Protein AF-A0A124F7N0-F1 (afdb_monomer)

Secondary structure (DSSP, 8-state):
--------PPP----SSSHHHHHHHHHHHHH-TT---TTHHHHHHHHHHHHHHHTTPPP-GGGS-HHHHHHHHHHHHHHHHHHH-SHHHHHHHHHTSS-HHHHHHH-TTS--HHHHHHHHHH-HHHHHHHHHHHHH--

Sequence (138 aa):
AGSDLAEVGVAFEESNTNYHLLAEICQNATIYLSANPSRAVPLIAQAIDRMAENNGLAPAMFRLDDEQKLVVANEMNRILLQRLGSWEKIDDLFSGDLMLLDIDTHEPELTRISTEIKQLLSNPNRARQLTHEASIND

pLDDT: mean 86.08, std 16.49, range [36.28, 98.5]

Foldseek 3Di:
DDDPDDDDDDDDDDQPDCQVVLLVLLVVVVVDVPRDSPPSLVVNLVLLQVLCVLQVAHRASVVDDSVLSSLLSNVLVVLCCVQVVDVNVVSCSSVSVDYLVNSCVVCVVDDRSNVVSNVCRVCSVVSVVVVVVVVVVD

Solvent-accessible surface area (backbone atoms only — not comparable to full-atom values): 8264 Å² total; per-residue (Å²): 141,81,80,85,75,80,82,81,84,85,81,84,83,78,69,90,43,68,58,66,65,31,50,52,45,44,50,41,37,76,76,35,91,87,44,78,33,84,74,34,50,66,51,47,31,51,48,51,27,49,35,26,49,75,62,77,40,77,63,42,43,88,78,47,55,73,68,56,38,43,51,48,51,48,52,50,51,51,54,47,45,74,73,64,71,40,68,67,61,50,34,31,34,62,69,63,81,37,53,51,66,60,54,35,69,78,41,76,93,48,83,46,60,56,56,55,53,47,49,48,54,74,40,60,71,60,53,56,53,63,58,51,58,63,66,69,76,110

Stru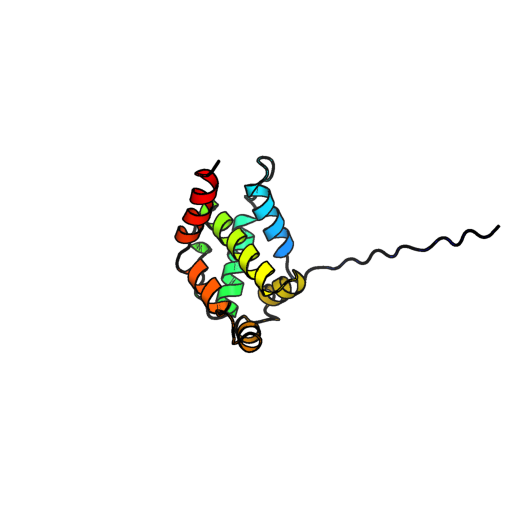cture (mmCIF, N/CA/C/O backbone):
data_AF-A0A124F7N0-F1
#
_entry.id   AF-A0A124F7N0-F1
#
loop_
_atom_site.group_PDB
_atom_site.id
_atom_site.type_symbol
_atom_site.label_atom_id
_atom_site.label_alt_id
_atom_site.label_comp_id
_atom_site.label_asym_id
_atom_site.label_entity_id
_atom_site.label_seq_id
_atom_site.pdbx_PDB_ins_code
_atom_site.Cartn_x
_atom_site.Cartn_y
_atom_site.Cartn_z
_atom_site.occupancy
_atom_site.B_iso_or_equiv
_atom_site.auth_seq_id
_atom_site.auth_comp_id
_atom_site.auth_asym_id
_atom_site.auth_atom_id
_atom_site.pdbx_PDB_model_num
ATOM 1 N N . ALA A 1 1 ? 36.002 -1.746 43.892 1.00 47.50 1 ALA A N 1
ATOM 2 C CA . ALA A 1 1 ? 35.737 -2.368 42.581 1.00 47.50 1 ALA A CA 1
ATOM 3 C C . ALA A 1 1 ? 34.247 -2.651 42.514 1.00 47.50 1 ALA A C 1
ATOM 5 O O . ALA A 1 1 ? 33.738 -3.239 43.457 1.00 47.50 1 ALA A O 1
ATOM 6 N N . GLY A 1 2 ? 33.561 -2.164 41.486 1.00 52.19 2 GLY A N 1
ATOM 7 C CA . GLY A 1 2 ? 32.111 -2.298 41.350 1.00 52.19 2 GLY A CA 1
ATOM 8 C C . GLY A 1 2 ? 31.610 -1.348 40.276 1.00 52.19 2 GLY A C 1
ATOM 9 O O . GLY A 1 2 ? 31.007 -0.330 40.584 1.00 52.19 2 GLY A O 1
ATOM 10 N N . SER A 1 3 ? 32.000 -1.605 39.030 1.00 55.25 3 SER A N 1
ATOM 11 C CA . SER A 1 3 ? 31.381 -0.969 37.873 1.00 55.25 3 SER A CA 1
ATOM 12 C C . SER A 1 3 ? 30.025 -1.636 37.655 1.00 55.25 3 SER A C 1
ATOM 14 O O . SER A 1 3 ? 29.991 -2.805 37.270 1.00 55.25 3 SER A O 1
ATOM 16 N N . ASP A 1 4 ? 28.939 -0.910 37.912 1.00 64.00 4 ASP A N 1
ATOM 17 C CA . ASP A 1 4 ? 27.600 -1.298 37.468 1.00 64.00 4 ASP A CA 1
ATOM 18 C C . ASP A 1 4 ? 27.576 -1.245 35.938 1.00 64.00 4 ASP A C 1
ATOM 20 O O . ASP A 1 4 ? 27.543 -0.179 35.321 1.00 64.00 4 ASP A O 1
ATOM 24 N N . LEU A 1 5 ? 27.682 -2.419 35.322 1.00 63.56 5 LEU A N 1
ATOM 25 C CA . LEU A 1 5 ? 27.526 -2.595 33.889 1.00 63.56 5 LEU A CA 1
ATOM 26 C C . LEU A 1 5 ? 26.020 -2.653 33.611 1.00 63.56 5 LEU A C 1
ATOM 28 O O . LEU A 1 5 ? 25.385 -3.674 33.863 1.00 63.56 5 LEU A O 1
ATOM 32 N N . ALA A 1 6 ? 25.437 -1.546 33.152 1.00 70.62 6 ALA A N 1
ATOM 33 C CA . ALA A 1 6 ? 24.045 -1.530 32.719 1.00 70.62 6 ALA A CA 1
ATOM 34 C C . ALA A 1 6 ? 23.889 -2.433 31.485 1.00 70.62 6 ALA A C 1
ATOM 36 O O . ALA A 1 6 ? 24.498 -2.190 30.441 1.00 70.62 6 ALA A O 1
ATOM 37 N N . GLU A 1 7 ? 23.100 -3.493 31.624 1.00 72.12 7 GLU A N 1
ATOM 38 C CA . GLU A 1 7 ? 22.741 -4.397 30.538 1.00 72.12 7 GLU A CA 1
ATOM 39 C C . GLU A 1 7 ? 21.778 -3.679 29.581 1.00 72.12 7 GLU A C 1
ATOM 41 O O . GLU A 1 7 ? 20.686 -3.264 29.970 1.00 72.12 7 GLU A O 1
ATOM 46 N N . VAL A 1 8 ? 22.195 -3.497 28.326 1.00 77.25 8 VAL A N 1
ATOM 47 C CA . VAL A 1 8 ? 21.329 -2.989 27.255 1.00 77.25 8 VAL A CA 1
ATOM 48 C C . VAL A 1 8 ? 20.657 -4.189 26.598 1.00 77.25 8 VAL A C 1
ATOM 50 O O . VAL A 1 8 ? 21.299 -4.940 25.865 1.00 77.25 8 VAL A O 1
ATOM 53 N N . GLY A 1 9 ? 19.368 -4.378 26.875 1.00 73.62 9 GLY A N 1
ATOM 54 C CA . GLY A 1 9 ? 18.543 -5.366 26.186 1.00 73.62 9 GLY A CA 1
ATOM 55 C C . GLY A 1 9 ? 18.187 -4.894 24.776 1.00 73.62 9 GLY A C 1
ATOM 56 O O . GLY A 1 9 ? 17.756 -3.757 24.593 1.00 73.62 9 GLY A O 1
ATOM 57 N N . VAL A 1 10 ? 18.356 -5.766 23.781 1.00 73.88 10 VAL A N 1
ATOM 58 C CA . VAL A 1 10 ? 17.872 -5.552 22.409 1.00 73.88 10 VAL A CA 1
ATOM 59 C C . VAL A 1 10 ? 16.605 -6.382 22.232 1.00 73.88 10 VAL A C 1
ATOM 61 O O . VAL A 1 10 ? 16.647 -7.602 22.386 1.00 73.88 10 VAL A O 1
ATOM 64 N N . ALA A 1 11 ? 15.487 -5.728 21.925 1.00 69.62 11 ALA A N 1
ATOM 65 C CA . ALA A 1 11 ? 14.248 -6.387 21.529 1.00 69.62 11 ALA A CA 1
ATOM 66 C C . ALA A 1 11 ? 14.107 -6.319 20.004 1.00 69.62 11 ALA A C 1
ATOM 68 O O . ALA A 1 11 ? 14.383 -5.280 19.404 1.00 69.62 11 ALA A O 1
ATOM 69 N N . PHE A 1 12 ? 13.699 -7.428 19.387 1.00 66.06 12 PHE A N 1
ATOM 70 C CA . PHE A 1 12 ? 13.316 -7.456 17.979 1.00 66.06 12 PHE A CA 1
ATOM 71 C C . PHE A 1 12 ? 11.806 -7.261 17.897 1.00 66.06 12 PHE A C 1
ATOM 73 O O . PHE A 1 12 ? 11.050 -8.092 18.395 1.00 66.06 12 PHE A O 1
ATOM 80 N N . GLU A 1 13 ? 11.385 -6.156 17.295 1.00 65.38 13 GLU A N 1
ATOM 81 C CA . GLU A 1 13 ? 9.996 -5.929 16.910 1.00 65.38 13 GLU A CA 1
ATOM 82 C C . GLU A 1 13 ? 9.827 -6.511 15.503 1.00 65.38 13 GLU A C 1
ATOM 84 O O . GLU A 1 13 ? 10.334 -5.962 14.524 1.00 65.38 13 GLU A O 1
ATOM 89 N N . GLU A 1 14 ? 9.226 -7.696 15.410 1.00 67.06 14 GLU A N 1
ATOM 90 C CA . GLU A 1 14 ? 8.928 -8.321 14.123 1.00 67.06 14 GLU A CA 1
ATOM 91 C C . GLU A 1 14 ? 7.585 -7.781 13.622 1.00 67.06 14 GLU A C 1
ATOM 93 O O . GLU A 1 14 ? 6.556 -7.966 14.269 1.00 67.06 14 GLU A O 1
ATOM 98 N N . SER A 1 15 ? 7.598 -7.083 12.484 1.00 74.75 15 SER A N 1
ATOM 99 C CA . SER A 1 15 ? 6.375 -6.630 11.821 1.00 74.75 15 SER A CA 1
ATOM 100 C C . SER A 1 15 ? 5.508 -7.825 11.416 1.00 74.75 15 SER A C 1
ATOM 102 O O . SER A 1 15 ? 6.000 -8.799 10.844 1.00 74.75 15 SER A O 1
ATOM 104 N N . ASN A 1 16 ? 4.191 -7.716 11.615 1.00 81.62 16 ASN A N 1
ATOM 105 C CA . ASN A 1 16 ? 3.219 -8.734 11.187 1.00 81.62 16 ASN A CA 1
ATOM 106 C C . ASN A 1 16 ? 3.201 -8.930 9.660 1.00 81.62 16 ASN A C 1
ATOM 108 O O . ASN A 1 16 ? 2.735 -9.952 9.148 1.00 81.62 16 ASN A O 1
ATOM 112 N N . THR A 1 17 ? 3.703 -7.943 8.915 1.00 89.94 17 THR A N 1
ATOM 113 C CA . THR A 1 17 ? 3.789 -7.969 7.459 1.00 89.94 17 THR A CA 1
ATOM 114 C C . THR A 1 17 ? 5.176 -7.539 6.978 1.00 89.94 17 THR A C 1
ATOM 116 O O . THR A 1 17 ? 5.925 -6.866 7.676 1.00 89.94 17 THR A O 1
ATOM 119 N N . ASN A 1 18 ? 5.513 -7.868 5.727 1.00 93.25 18 ASN A N 1
ATOM 120 C CA . ASN A 1 18 ? 6.712 -7.328 5.074 1.00 93.25 18 ASN A CA 1
ATOM 121 C C . ASN A 1 18 ? 6.483 -5.926 4.476 1.00 93.25 18 ASN A C 1
ATOM 123 O O . ASN A 1 18 ? 7.325 -5.451 3.714 1.00 93.25 18 ASN A O 1
ATOM 127 N N . TYR A 1 19 ? 5.340 -5.280 4.737 1.00 96.44 19 TYR A N 1
ATOM 128 C CA . TYR A 1 19 ? 4.962 -4.038 4.066 1.00 96.44 19 TYR A CA 1
ATOM 129 C C . TYR A 1 19 ? 5.961 -2.915 4.332 1.00 96.44 19 TYR A C 1
ATOM 131 O O . TYR A 1 19 ? 6.445 -2.306 3.378 1.00 96.44 19 TYR A O 1
ATOM 139 N N . HIS A 1 20 ? 6.329 -2.697 5.596 1.00 95.50 20 HIS A N 1
ATOM 140 C CA . HIS A 1 20 ? 7.292 -1.667 5.979 1.00 95.50 20 HIS A CA 1
ATOM 141 C C . HIS A 1 20 ? 8.642 -1.835 5.257 1.00 95.50 20 HIS A C 1
ATOM 143 O O . HIS A 1 20 ? 9.117 -0.905 4.607 1.00 95.50 20 HIS A O 1
ATOM 149 N N . LEU A 1 21 ? 9.205 -3.048 5.245 1.00 95.19 21 LEU A N 1
ATOM 150 C CA . LEU A 1 21 ? 10.443 -3.342 4.512 1.00 95.19 21 LEU A CA 1
ATOM 151 C C . LEU A 1 21 ? 10.319 -3.017 3.013 1.00 95.19 21 LEU A C 1
ATOM 153 O O . LEU A 1 21 ? 11.216 -2.428 2.407 1.00 95.19 21 LEU A O 1
ATOM 157 N N . LEU A 1 22 ? 9.208 -3.413 2.388 1.00 97.50 22 LEU A N 1
ATOM 158 C CA . LEU A 1 22 ? 8.971 -3.144 0.970 1.00 97.50 22 LEU A CA 1
ATOM 159 C C . LEU A 1 22 ? 8.831 -1.641 0.699 1.00 97.50 22 LEU A C 1
ATOM 161 O O . LEU A 1 22 ? 9.330 -1.160 -0.323 1.00 97.50 22 LEU A O 1
ATOM 165 N N . ALA A 1 23 ? 8.178 -0.913 1.606 1.00 97.06 23 ALA A N 1
ATOM 166 C CA . ALA A 1 23 ? 8.009 0.531 1.547 1.00 97.06 23 ALA A CA 1
ATOM 167 C C . ALA A 1 23 ? 9.359 1.254 1.617 1.00 97.06 23 ALA A C 1
ATOM 169 O O . ALA A 1 23 ? 9.617 2.121 0.783 1.00 97.06 23 ALA A O 1
ATOM 170 N N . GLU A 1 24 ? 10.252 0.849 2.522 1.00 95.75 24 GLU A N 1
ATOM 171 C CA . GLU A 1 24 ? 11.602 1.414 2.622 1.00 95.75 24 GLU A CA 1
ATOM 172 C C . GLU A 1 24 ? 12.415 1.203 1.340 1.00 95.75 24 GLU A C 1
ATOM 174 O O . GLU A 1 24 ? 13.047 2.134 0.839 1.00 95.75 24 GLU A O 1
ATOM 179 N N . ILE A 1 25 ? 12.374 0.000 0.756 1.00 97.19 25 ILE A N 1
ATOM 180 C CA . ILE A 1 25 ? 13.074 -0.281 -0.508 1.00 97.19 25 ILE A CA 1
ATOM 181 C C . ILE A 1 25 ? 12.534 0.614 -1.634 1.00 97.19 25 ILE A C 1
ATOM 183 O O . ILE A 1 25 ? 13.314 1.165 -2.415 1.00 97.19 25 ILE A O 1
ATOM 187 N N . CYS A 1 26 ? 11.211 0.774 -1.714 1.00 97.31 26 CYS A N 1
ATOM 188 C CA . CYS A 1 26 ? 10.561 1.611 -2.722 1.00 97.31 26 CYS A CA 1
ATOM 189 C C . CYS A 1 26 ? 10.879 3.102 -2.543 1.00 97.31 26 CYS A C 1
ATOM 191 O O . CYS A 1 26 ? 11.121 3.805 -3.526 1.00 97.31 26 CYS A O 1
ATOM 193 N N . GLN A 1 27 ? 10.937 3.585 -1.304 1.00 96.50 27 GLN A N 1
ATOM 194 C CA . GLN A 1 27 ? 11.301 4.966 -1.010 1.00 96.50 27 GLN A CA 1
ATOM 195 C C . GLN A 1 27 ? 12.783 5.226 -1.301 1.00 96.50 27 GLN A C 1
ATOM 197 O O . GLN A 1 27 ? 13.131 6.241 -1.898 1.00 96.50 27 GLN A O 1
ATOM 202 N N . ASN A 1 28 ? 13.666 4.291 -0.954 1.00 96.88 28 ASN A N 1
ATOM 203 C CA . ASN A 1 28 ? 15.095 4.425 -1.223 1.00 96.88 28 ASN A CA 1
ATOM 204 C C . ASN A 1 28 ? 15.399 4.450 -2.724 1.00 96.88 28 ASN A C 1
ATOM 206 O O . ASN A 1 28 ? 16.291 5.179 -3.147 1.00 96.88 28 ASN A O 1
ATOM 210 N N . ALA A 1 29 ? 14.642 3.713 -3.539 1.00 95.38 29 ALA A N 1
ATOM 211 C CA . ALA A 1 29 ? 14.802 3.707 -4.992 1.00 95.38 29 ALA A CA 1
ATOM 212 C C . ALA A 1 29 ? 14.440 5.031 -5.683 1.00 95.38 29 ALA A C 1
ATOM 214 O O . ALA A 1 29 ? 14.861 5.241 -6.818 1.00 95.38 29 ALA A O 1
ATOM 215 N N . THR A 1 30 ? 13.700 5.932 -5.026 1.00 91.88 30 THR A N 1
ATOM 216 C CA . THR A 1 30 ? 13.459 7.288 -5.557 1.00 91.88 30 THR A CA 1
ATOM 217 C C . THR A 1 30 ? 14.543 8.285 -5.158 1.00 91.88 30 THR A C 1
ATOM 219 O O . THR A 1 30 ? 14.656 9.336 -5.781 1.00 91.88 30 THR A O 1
ATOM 222 N N . ILE A 1 31 ? 15.362 7.955 -4.154 1.00 93.25 31 ILE A N 1
ATOM 223 C CA . ILE A 1 31 ? 16.413 8.834 -3.622 1.00 93.25 31 ILE A CA 1
ATOM 224 C C . ILE A 1 31 ? 17.799 8.411 -4.131 1.00 93.25 31 ILE A C 1
ATOM 226 O O . ILE A 1 31 ? 18.630 9.254 -4.468 1.00 93.25 31 ILE A O 1
ATOM 230 N N . TYR A 1 32 ? 18.065 7.104 -4.203 1.00 92.62 32 TYR A N 1
ATOM 231 C CA . TYR A 1 32 ? 19.385 6.551 -4.487 1.00 92.62 32 TYR A CA 1
ATOM 232 C C . TYR A 1 32 ? 19.387 5.707 -5.759 1.00 92.62 32 TYR A C 1
ATOM 234 O O . TYR A 1 32 ? 18.744 4.664 -5.833 1.00 92.62 32 TYR A O 1
ATOM 242 N N . LEU A 1 33 ? 20.237 6.083 -6.718 1.00 87.94 33 LEU A N 1
ATOM 243 C CA . LEU A 1 33 ? 20.439 5.333 -7.967 1.00 87.94 33 LEU A CA 1
ATOM 244 C C . LEU A 1 33 ? 20.944 3.894 -7.751 1.00 87.94 33 LEU A C 1
ATOM 246 O O . LEU A 1 33 ? 20.798 3.049 -8.630 1.00 87.94 33 LEU A O 1
ATOM 250 N N . SER A 1 34 ? 21.571 3.610 -6.605 1.00 92.12 34 SER A N 1
ATOM 251 C CA . SER A 1 34 ? 22.064 2.275 -6.248 1.00 92.12 34 SER A CA 1
ATOM 252 C C . SER A 1 34 ? 20.977 1.345 -5.701 1.00 92.12 34 SER A C 1
ATOM 254 O O . SER A 1 34 ? 21.204 0.136 -5.619 1.00 92.12 34 SER A O 1
ATOM 256 N N . ALA A 1 35 ? 19.811 1.873 -5.322 1.00 92.81 35 ALA A N 1
ATOM 257 C CA . ALA A 1 35 ? 18.705 1.070 -4.827 1.00 92.81 35 ALA A CA 1
ATOM 258 C C . ALA A 1 35 ? 17.918 0.471 -6.003 1.00 92.81 35 ALA A C 1
ATOM 260 O O . ALA A 1 35 ? 17.486 1.171 -6.915 1.00 92.81 35 ALA A O 1
ATOM 261 N N . ASN A 1 36 ? 17.727 -0.850 -5.980 1.00 93.19 36 ASN A N 1
ATOM 262 C CA . ASN A 1 36 ? 17.008 -1.576 -7.023 1.00 93.19 36 ASN A CA 1
ATOM 263 C C . ASN A 1 36 ? 15.667 -2.100 -6.478 1.00 93.19 36 ASN A C 1
ATOM 265 O O . ASN A 1 36 ? 15.662 -3.072 -5.716 1.00 93.19 36 ASN A O 1
ATOM 269 N N . PRO A 1 37 ? 14.526 -1.520 -6.895 1.00 95.69 37 PRO A N 1
ATOM 270 C CA . PRO A 1 37 ? 13.220 -1.889 -6.369 1.00 95.69 37 PRO A CA 1
ATOM 271 C C . PRO A 1 37 ? 12.535 -3.006 -7.173 1.00 95.69 37 PRO A C 1
ATOM 273 O O . PRO A 1 37 ? 11.398 -3.353 -6.866 1.00 95.69 37 PRO A O 1
ATOM 276 N N . SER A 1 38 ? 13.195 -3.602 -8.178 1.00 95.69 38 SER A N 1
ATOM 277 C CA . SER A 1 38 ? 12.585 -4.568 -9.119 1.00 95.69 38 SER A CA 1
ATOM 278 C C . SER A 1 38 ? 11.873 -5.744 -8.446 1.00 95.69 38 SER A C 1
ATOM 280 O O . SER A 1 38 ? 10.870 -6.238 -8.955 1.00 95.69 38 SER A O 1
ATOM 282 N N . ARG A 1 39 ? 12.358 -6.187 -7.279 1.00 95.94 39 ARG A N 1
ATOM 283 C CA . ARG A 1 39 ? 11.708 -7.241 -6.487 1.00 95.94 39 ARG A CA 1
ATOM 284 C C . ARG A 1 39 ? 10.647 -6.706 -5.528 1.00 95.94 39 ARG A C 1
ATOM 286 O O . ARG A 1 39 ? 9.706 -7.431 -5.229 1.00 95.94 39 ARG A O 1
ATOM 293 N N . ALA A 1 40 ? 10.794 -5.474 -5.046 1.00 97.31 40 ALA A N 1
ATOM 294 C CA . ALA A 1 40 ? 9.889 -4.882 -4.066 1.00 97.31 40 ALA A CA 1
ATOM 295 C C . ALA A 1 40 ? 8.601 -4.354 -4.712 1.00 97.31 40 ALA A C 1
ATOM 297 O O . ALA A 1 40 ? 7.519 -4.594 -4.184 1.00 97.31 40 ALA A O 1
ATOM 298 N N . VAL A 1 41 ? 8.699 -3.722 -5.887 1.00 97.75 41 VAL A N 1
ATOM 299 C CA . VAL A 1 41 ? 7.570 -3.127 -6.625 1.00 97.75 41 VAL A CA 1
ATOM 300 C C . VAL A 1 41 ? 6.393 -4.088 -6.835 1.00 97.75 41 VAL A C 1
ATOM 302 O O . VAL A 1 41 ? 5.270 -3.735 -6.469 1.00 97.75 41 VAL A O 1
ATOM 305 N N . PRO A 1 42 ? 6.578 -5.308 -7.376 1.00 97.62 42 PRO A N 1
ATOM 306 C CA . PRO A 1 42 ? 5.451 -6.221 -7.554 1.00 97.62 42 PRO A CA 1
ATOM 307 C C . PRO A 1 42 ? 4.861 -6.709 -6.224 1.00 97.62 42 PRO A C 1
ATOM 309 O O . PRO A 1 42 ? 3.668 -7.002 -6.168 1.00 97.62 42 PRO A O 1
ATOM 312 N N . LEU A 1 43 ? 5.664 -6.796 -5.159 1.00 98.19 43 LEU A N 1
ATOM 313 C CA . LEU A 1 43 ? 5.210 -7.268 -3.849 1.00 98.19 43 LEU A CA 1
ATOM 314 C C . LEU A 1 4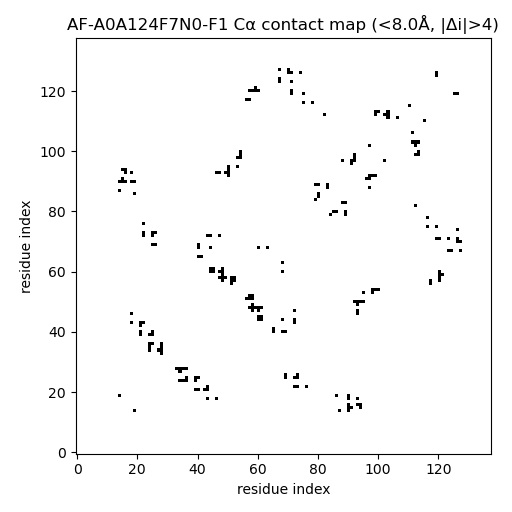3 ? 4.418 -6.190 -3.104 1.00 98.19 43 LEU A C 1
ATOM 316 O O . LEU A 1 43 ? 3.345 -6.487 -2.583 1.00 98.19 43 LEU A O 1
ATOM 320 N N . ILE A 1 44 ? 4.894 -4.941 -3.103 1.00 98.19 44 ILE A N 1
ATOM 321 C CA . ILE A 1 44 ? 4.174 -3.833 -2.463 1.00 98.19 44 ILE A CA 1
ATOM 322 C C . ILE A 1 44 ? 2.872 -3.519 -3.199 1.00 98.19 44 ILE A C 1
ATOM 324 O O . ILE A 1 44 ? 1.856 -3.264 -2.563 1.00 98.19 44 ILE A O 1
ATOM 328 N N . ALA A 1 45 ? 2.865 -3.627 -4.532 1.00 98.19 45 ALA A N 1
ATOM 329 C CA . ALA A 1 45 ? 1.656 -3.482 -5.332 1.00 98.19 45 ALA A CA 1
ATOM 330 C C . ALA A 1 45 ? 0.586 -4.505 -4.929 1.00 98.19 45 ALA A C 1
ATOM 332 O O . ALA A 1 45 ? -0.563 -4.134 -4.708 1.00 98.19 45 ALA A O 1
ATOM 333 N N . GLN A 1 46 ? 0.971 -5.776 -4.764 1.00 98.19 46 GLN A N 1
ATOM 334 C CA . GLN A 1 46 ? 0.056 -6.814 -4.287 1.00 98.19 46 GLN A CA 1
ATOM 335 C C . GLN A 1 46 ? -0.421 -6.562 -2.856 1.00 98.19 46 GLN A C 1
ATOM 337 O O . GLN A 1 46 ? -1.584 -6.814 -2.562 1.00 98.19 46 GLN A O 1
ATOM 342 N N . ALA A 1 47 ? 0.456 -6.090 -1.967 1.00 98.25 47 ALA A N 1
ATOM 343 C CA . ALA A 1 47 ? 0.072 -5.760 -0.598 1.00 98.25 47 ALA A CA 1
ATOM 344 C C . ALA A 1 47 ? -0.971 -4.630 -0.570 1.00 98.25 47 ALA A C 1
ATOM 346 O O . ALA A 1 47 ? -1.983 -4.749 0.116 1.00 98.25 47 ALA A O 1
ATOM 347 N N . ILE A 1 48 ? -0.768 -3.576 -1.369 1.00 98.44 48 ILE A N 1
ATOM 348 C CA . ILE A 1 48 ? -1.708 -2.453 -1.499 1.00 98.44 48 ILE A CA 1
ATOM 349 C C . ILE A 1 48 ? -3.036 -2.912 -2.097 1.00 98.44 48 ILE A C 1
ATOM 351 O O . ILE A 1 48 ? -4.087 -2.534 -1.586 1.00 98.44 48 ILE A O 1
ATOM 355 N N . ASP A 1 49 ? -3.006 -3.745 -3.138 1.00 98.50 49 ASP A N 1
ATOM 356 C CA . ASP A 1 49 ? -4.231 -4.282 -3.731 1.00 98.50 49 ASP A CA 1
ATOM 357 C C . ASP A 1 49 ? -5.010 -5.142 -2.719 1.00 98.50 49 ASP A C 1
ATOM 359 O O . ASP A 1 49 ? -6.217 -4.965 -2.597 1.00 98.50 49 ASP A O 1
ATOM 363 N N . ARG A 1 50 ? -4.345 -5.986 -1.914 1.00 98.12 50 ARG A N 1
ATOM 364 C CA . ARG A 1 50 ? -5.013 -6.754 -0.843 1.00 98.12 50 ARG A CA 1
ATOM 365 C C . ARG A 1 50 ? -5.604 -5.858 0.243 1.00 98.12 50 ARG A C 1
ATOM 367 O O . ARG A 1 50 ? -6.738 -6.075 0.654 1.00 98.12 50 ARG A O 1
ATOM 374 N N . MET A 1 51 ? -4.865 -4.841 0.692 1.00 98.00 51 MET A N 1
ATOM 375 C CA . MET A 1 51 ? -5.378 -3.863 1.657 1.00 98.00 51 MET A CA 1
ATOM 376 C C . MET A 1 51 ? -6.613 -3.143 1.098 1.00 98.00 51 MET A C 1
ATOM 378 O O . MET A 1 51 ? -7.600 -2.966 1.815 1.00 98.00 51 MET A O 1
ATOM 382 N N . ALA A 1 52 ? -6.605 -2.794 -0.193 1.00 98.12 52 ALA A N 1
ATOM 383 C CA . ALA A 1 52 ? -7.759 -2.213 -0.864 1.00 98.12 52 ALA A CA 1
ATOM 384 C C . ALA A 1 52 ? -8.961 -3.173 -0.859 1.00 98.12 52 ALA A C 1
ATOM 386 O O . ALA A 1 52 ? -10.045 -2.758 -0.451 1.00 98.12 52 ALA A O 1
ATOM 387 N N . GLU A 1 53 ? -8.775 -4.447 -1.230 1.00 97.94 53 GLU A N 1
ATOM 388 C CA . GLU A 1 53 ? -9.844 -5.461 -1.198 1.00 97.94 53 GLU A CA 1
ATOM 389 C C . GLU A 1 53 ? -10.425 -5.640 0.204 1.00 97.94 53 GLU A C 1
ATOM 391 O O . GLU A 1 53 ? -11.647 -5.593 0.363 1.00 97.94 53 GLU A O 1
ATOM 396 N N . ASN A 1 54 ? -9.564 -5.774 1.218 1.00 97.56 54 ASN A N 1
ATOM 397 C CA . ASN A 1 54 ? -9.977 -5.905 2.615 1.00 97.56 54 ASN A CA 1
ATOM 398 C C . ASN A 1 54 ? -10.866 -4.728 3.035 1.00 97.56 54 ASN A C 1
ATOM 400 O O . ASN A 1 54 ? -11.866 -4.916 3.716 1.00 97.56 54 ASN A O 1
ATOM 404 N N . ASN A 1 55 ? -10.566 -3.523 2.549 1.00 97.62 55 ASN A N 1
ATOM 405 C CA . ASN A 1 55 ? -11.310 -2.305 2.856 1.00 97.62 55 ASN A CA 1
ATOM 406 C C . ASN A 1 55 ? -12.463 -1.991 1.886 1.00 97.62 55 ASN A C 1
ATOM 408 O O . ASN A 1 55 ? -13.007 -0.884 1.906 1.00 97.62 55 ASN A O 1
ATOM 412 N N . GLY A 1 56 ? -12.853 -2.936 1.023 1.00 97.00 56 GLY A N 1
ATOM 413 C CA . GLY A 1 56 ? -13.941 -2.749 0.058 1.00 97.00 56 GLY A CA 1
ATOM 414 C C . GLY A 1 56 ? -13.643 -1.703 -1.026 1.00 97.00 56 GLY A C 1
ATOM 415 O O . GLY A 1 56 ? -14.563 -1.171 -1.655 1.00 97.00 56 GLY A O 1
ATOM 416 N N . LEU A 1 57 ? -12.368 -1.381 -1.243 1.00 96.88 57 LEU A N 1
ATOM 417 C CA . LEU A 1 57 ? -11.886 -0.515 -2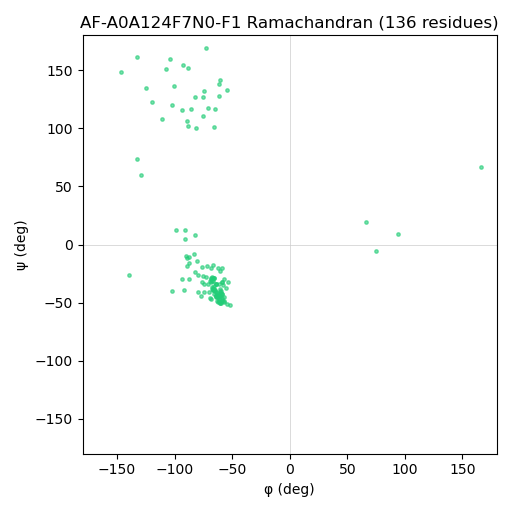.312 1.00 96.88 57 LEU A CA 1
ATOM 418 C C . LEU A 1 57 ? -11.507 -1.355 -3.538 1.00 96.88 57 LEU A C 1
ATOM 420 O O . LEU A 1 57 ? -11.173 -2.532 -3.439 1.00 96.88 57 LEU A O 1
ATOM 424 N N . ALA A 1 58 ? -11.561 -0.743 -4.720 1.00 95.69 58 ALA A N 1
ATOM 425 C CA . ALA A 1 58 ? -11.164 -1.417 -5.950 1.00 95.69 58 ALA A CA 1
ATOM 426 C C . ALA A 1 58 ? -9.626 -1.505 -6.044 1.00 95.69 58 ALA A C 1
ATOM 428 O O . ALA A 1 58 ? -8.975 -0.456 -5.995 1.00 95.69 58 ALA A O 1
ATOM 429 N N . PRO A 1 59 ? -9.051 -2.702 -6.261 1.00 96.31 59 PRO A N 1
ATOM 430 C CA . PRO A 1 59 ? -7.634 -2.861 -6.573 1.00 96.31 59 PRO A CA 1
ATOM 431 C C . PRO A 1 59 ? -7.266 -2.134 -7.860 1.00 96.31 59 PRO A C 1
ATOM 433 O O . PRO A 1 59 ? -8.023 -2.144 -8.840 1.00 96.31 59 PRO A O 1
ATOM 436 N N . ALA A 1 60 ? -6.089 -1.524 -7.876 1.00 95.38 60 ALA A N 1
ATOM 437 C CA . ALA A 1 60 ? -5.640 -0.694 -8.987 1.00 95.38 60 ALA A CA 1
ATOM 438 C C . ALA A 1 60 ? -4.163 -0.893 -9.333 1.00 95.38 60 ALA A C 1
ATOM 440 O O . ALA A 1 60 ? -3.793 -0.697 -10.493 1.00 95.38 60 ALA A O 1
ATOM 441 N N . MET A 1 61 ? -3.330 -1.316 -8.378 1.00 96.69 61 MET A N 1
ATOM 442 C CA . MET A 1 61 ? -1.879 -1.384 -8.553 1.00 96.69 61 MET A CA 1
ATOM 443 C C . MET A 1 61 ? -1.478 -2.390 -9.631 1.00 96.69 61 MET A C 1
ATOM 445 O O . MET A 1 61 ? -0.535 -2.143 -10.383 1.00 96.69 61 MET A O 1
ATOM 449 N N . PHE A 1 62 ? -2.220 -3.491 -9.774 1.00 95.69 62 PHE A N 1
ATOM 450 C CA . PHE A 1 62 ? -1.975 -4.499 -10.810 1.00 95.69 62 PHE A CA 1
ATOM 451 C C . PHE A 1 62 ? -2.044 -3.968 -12.253 1.00 95.69 62 PHE A C 1
ATOM 453 O O . PHE A 1 62 ? -1.514 -4.607 -13.160 1.00 95.69 62 PHE A O 1
ATOM 460 N N . ARG A 1 63 ? -2.702 -2.823 -12.488 1.00 94.50 63 ARG A N 1
ATOM 461 C CA . ARG A 1 63 ? -2.849 -2.211 -13.824 1.00 94.50 63 ARG A CA 1
ATOM 462 C C . ARG A 1 63 ? -1.723 -1.244 -14.175 1.00 94.50 63 ARG A C 1
ATOM 464 O O . ARG A 1 63 ? -1.674 -0.767 -15.305 1.00 94.50 63 ARG A O 1
ATOM 471 N N . LEU A 1 64 ? -0.882 -0.913 -13.203 1.00 94.75 64 LEU A N 1
ATOM 472 C CA . LEU A 1 64 ? 0.149 0.106 -13.323 1.00 94.75 64 LEU A CA 1
ATOM 473 C C . LEU A 1 64 ? 1.454 -0.483 -13.861 1.00 94.75 64 LEU A C 1
ATOM 475 O O . LEU A 1 64 ? 1.771 -1.657 -13.635 1.00 94.75 64 LEU A O 1
ATOM 479 N N . ASP A 1 65 ? 2.231 0.354 -14.543 1.00 94.88 65 ASP A N 1
ATOM 480 C CA . ASP A 1 65 ? 3.642 0.067 -14.799 1.00 94.88 65 ASP A CA 1
ATOM 481 C C . ASP A 1 65 ? 4.481 0.227 -13.512 1.00 94.88 65 ASP A C 1
ATOM 483 O O . ASP A 1 65 ? 3.993 0.686 -12.477 1.00 94.88 65 ASP A O 1
ATOM 487 N N . ASP A 1 66 ? 5.739 -0.213 -13.534 1.00 94.19 66 ASP A N 1
ATOM 488 C CA . ASP A 1 66 ? 6.569 -0.246 -12.324 1.00 94.19 66 ASP A CA 1
ATOM 489 C C . ASP A 1 66 ? 6.936 1.147 -11.792 1.00 94.19 66 ASP A C 1
ATOM 491 O O . ASP A 1 66 ? 7.053 1.322 -10.578 1.00 94.19 66 ASP A O 1
ATOM 495 N N . GLU A 1 67 ? 7.044 2.148 -12.667 1.00 92.56 67 GLU A N 1
ATOM 496 C CA . GLU A 1 67 ? 7.275 3.539 -12.267 1.00 92.56 67 GLU A CA 1
ATOM 497 C C . GLU A 1 67 ? 6.035 4.097 -11.555 1.00 92.56 67 GLU A C 1
ATOM 499 O O . GLU A 1 67 ? 6.126 4.656 -10.462 1.00 92.56 67 GLU A O 1
ATOM 504 N N . GLN A 1 68 ? 4.852 3.875 -12.128 1.00 93.75 68 GLN A N 1
ATOM 505 C CA . GLN A 1 68 ? 3.576 4.269 -11.541 1.00 93.75 68 GLN A CA 1
ATOM 506 C C . GLN A 1 68 ? 3.328 3.580 -10.197 1.00 93.75 68 GLN A C 1
ATOM 508 O O . GLN A 1 68 ? 2.891 4.240 -9.254 1.00 93.75 68 GLN A O 1
ATOM 513 N N . LYS A 1 69 ? 3.629 2.279 -10.072 1.00 95.94 69 LYS A N 1
ATOM 514 C CA . LYS A 1 69 ? 3.533 1.563 -8.788 1.00 95.94 69 LYS A CA 1
ATOM 515 C C . LYS A 1 69 ? 4.423 2.202 -7.732 1.00 95.94 69 LYS A C 1
ATOM 517 O O . LYS A 1 69 ? 3.981 2.355 -6.600 1.00 95.94 69 LYS A O 1
ATOM 522 N N . LEU A 1 70 ? 5.650 2.579 -8.094 1.00 95.12 70 LEU A N 1
ATOM 523 C CA . LEU A 1 70 ? 6.596 3.197 -7.168 1.00 95.12 70 LEU A CA 1
ATOM 524 C C . LEU A 1 70 ? 6.077 4.544 -6.652 1.00 95.12 70 LEU A C 1
ATOM 526 O O . LEU A 1 70 ? 6.095 4.798 -5.448 1.00 95.12 70 LEU A O 1
ATOM 530 N N . VAL A 1 71 ? 5.559 5.380 -7.556 1.00 94.38 71 VAL A N 1
ATOM 531 C CA . VAL A 1 71 ? 4.973 6.682 -7.211 1.00 94.38 71 VAL A CA 1
ATOM 532 C C . VAL A 1 71 ? 3.751 6.508 -6.304 1.00 94.38 71 VAL A C 1
ATOM 534 O O . VAL A 1 71 ? 3.674 7.139 -5.251 1.00 94.38 71 VAL A O 1
ATOM 537 N N . VAL A 1 72 ? 2.813 5.630 -6.672 1.00 96.06 72 VAL A N 1
ATOM 538 C CA . VAL A 1 72 ? 1.597 5.395 -5.878 1.00 96.06 72 VAL A CA 1
ATOM 539 C C . VAL A 1 72 ? 1.924 4.784 -4.516 1.00 96.06 72 VAL A C 1
ATOM 541 O O . VAL A 1 72 ? 1.332 5.193 -3.523 1.00 96.06 72 VAL A O 1
ATOM 544 N N . ALA A 1 73 ? 2.873 3.848 -4.436 1.00 96.94 73 ALA A N 1
ATOM 545 C CA . ALA A 1 73 ? 3.272 3.233 -3.172 1.00 96.94 73 ALA A CA 1
ATOM 546 C C . ALA A 1 73 ? 3.891 4.253 -2.205 1.00 96.94 73 ALA A C 1
ATOM 548 O O . ALA A 1 73 ? 3.521 4.289 -1.034 1.00 96.94 73 ALA A O 1
ATOM 549 N N . ASN A 1 74 ? 4.784 5.120 -2.687 1.00 96.00 74 ASN A N 1
ATOM 550 C CA . ASN A 1 74 ? 5.390 6.148 -1.838 1.00 96.00 74 ASN A CA 1
ATOM 551 C C . ASN A 1 74 ? 4.365 7.201 -1.390 1.00 96.00 74 ASN A C 1
ATOM 553 O O . ASN A 1 74 ? 4.365 7.602 -0.227 1.00 96.00 74 ASN A O 1
ATOM 557 N N . GLU A 1 75 ? 3.434 7.590 -2.264 1.00 95.88 75 GLU A N 1
ATOM 558 C CA . GLU A 1 75 ? 2.345 8.499 -1.891 1.00 95.88 75 GLU A CA 1
ATOM 559 C C . GLU A 1 75 ? 1.373 7.862 -0.885 1.00 95.88 75 GLU A C 1
ATOM 561 O O . GLU A 1 75 ? 0.953 8.512 0.073 1.00 95.88 75 GLU A O 1
ATOM 566 N N . MET A 1 76 ? 1.070 6.569 -1.042 1.00 96.75 76 MET A N 1
ATOM 567 C CA . MET A 1 76 ? 0.295 5.797 -0.068 1.00 96.75 76 MET A CA 1
ATOM 568 C C . MET A 1 76 ? 0.970 5.839 1.306 1.00 96.75 76 MET A C 1
ATOM 570 O O . MET A 1 76 ? 0.332 6.188 2.296 1.00 96.75 76 MET A O 1
ATOM 574 N N . ASN A 1 77 ? 2.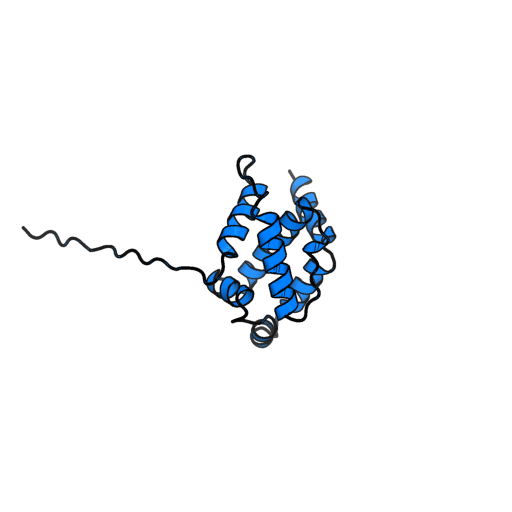273 5.555 1.364 1.00 96.06 77 ASN A N 1
ATOM 575 C CA . ASN A 1 77 ? 3.044 5.584 2.608 1.00 96.06 77 ASN A CA 1
ATOM 576 C C . ASN A 1 77 ? 3.037 6.968 3.255 1.00 96.06 77 ASN A C 1
ATOM 578 O O . ASN A 1 77 ? 2.886 7.073 4.470 1.00 96.06 77 ASN A O 1
ATOM 582 N N . ARG A 1 78 ? 3.141 8.035 2.453 1.00 95.12 78 ARG A N 1
ATOM 583 C CA . ARG A 1 78 ? 3.055 9.416 2.937 1.00 95.12 78 ARG A CA 1
ATOM 584 C C . ARG A 1 78 ? 1.716 9.686 3.623 1.00 95.12 78 ARG A C 1
ATOM 586 O O . ARG A 1 78 ? 1.715 10.194 4.741 1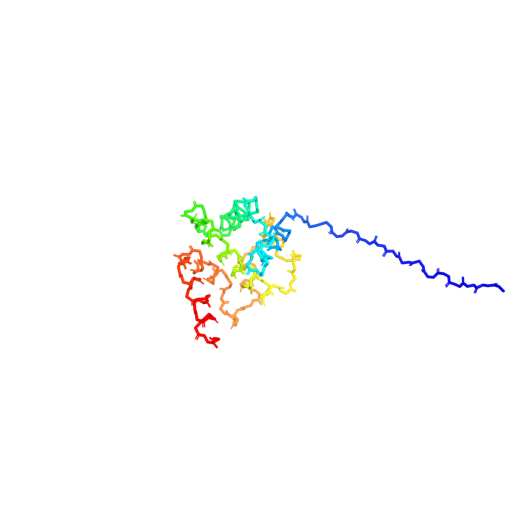.00 95.12 78 ARG A O 1
ATOM 593 N N . ILE A 1 79 ? 0.598 9.341 2.978 1.00 94.94 79 ILE A N 1
ATOM 594 C CA . ILE A 1 79 ? -0.749 9.519 3.545 1.00 94.94 79 ILE A CA 1
ATOM 595 C C . ILE A 1 79 ? -0.881 8.706 4.836 1.00 94.94 79 ILE A C 1
ATOM 597 O O . ILE A 1 79 ? -1.263 9.242 5.874 1.00 94.94 79 ILE A O 1
ATOM 601 N N . LEU A 1 80 ? -0.523 7.424 4.793 1.00 96.00 80 LEU A N 1
ATOM 602 C CA . LEU A 1 80 ? -0.677 6.518 5.927 1.00 96.00 80 LEU A CA 1
ATOM 603 C C . LEU A 1 80 ? 0.159 6.949 7.135 1.00 96.00 80 LEU A C 1
ATOM 605 O O . LEU A 1 80 ? -0.374 7.016 8.237 1.00 96.00 80 LEU A O 1
ATOM 609 N N . LEU A 1 81 ? 1.429 7.317 6.944 1.00 94.75 81 LEU A N 1
ATOM 610 C CA . LEU A 1 81 ? 2.282 7.803 8.032 1.00 94.75 81 LEU A CA 1
ATOM 611 C C . LEU A 1 81 ? 1.765 9.115 8.627 1.00 94.75 81 LEU A C 1
ATOM 613 O O . LEU A 1 81 ? 1.772 9.269 9.846 1.00 94.75 81 LEU A O 1
ATOM 617 N N . GLN A 1 82 ? 1.285 10.040 7.789 1.00 93.25 82 GLN A N 1
ATOM 618 C CA . GLN A 1 82 ? 0.713 11.307 8.257 1.00 93.25 82 GLN A CA 1
ATOM 619 C C . GLN A 1 82 ? -0.550 11.109 9.099 1.00 93.25 82 GLN A C 1
ATOM 621 O O . GLN A 1 82 ? -0.786 11.888 10.020 1.00 93.25 82 GLN A O 1
ATOM 626 N N . ARG A 1 83 ? -1.364 10.096 8.782 1.00 92.19 83 ARG A N 1
ATOM 627 C CA . ARG A 1 83 ? -2.651 9.851 9.447 1.00 92.19 83 ARG A CA 1
ATOM 628 C C . ARG A 1 83 ? -2.546 8.907 10.642 1.00 92.19 83 ARG A C 1
ATOM 630 O O . ARG A 1 83 ? -3.199 9.129 11.650 1.00 92.19 83 ARG A O 1
ATOM 637 N N . LEU A 1 84 ? -1.732 7.860 10.548 1.00 93.25 84 LEU A N 1
ATOM 638 C CA . LEU A 1 84 ? -1.647 6.816 11.573 1.00 93.25 84 LEU A CA 1
ATOM 639 C C . LEU A 1 84 ? -0.534 7.084 12.590 1.00 93.25 84 LEU A C 1
ATOM 641 O O . LEU A 1 84 ? -0.669 6.706 13.756 1.00 93.25 84 LEU A O 1
ATOM 645 N N . GLY A 1 85 ? 0.541 7.755 12.169 1.00 92.12 85 GLY A N 1
ATOM 646 C CA . GLY A 1 85 ? 1.649 8.170 13.031 1.00 92.12 85 GLY A CA 1
ATOM 647 C C . GLY A 1 85 ? 2.615 7.059 13.457 1.00 92.12 85 GLY A C 1
ATOM 648 O O . GLY A 1 85 ? 3.624 7.366 14.086 1.00 92.12 85 GLY A O 1
ATOM 649 N N . SER A 1 86 ? 2.353 5.790 13.125 1.00 93.25 86 SER A N 1
ATOM 650 C CA . SER A 1 86 ? 3.258 4.670 13.409 1.00 93.25 86 SER A CA 1
ATOM 651 C C . SER A 1 86 ? 3.201 3.591 12.329 1.00 93.25 86 SER A C 1
ATOM 653 O O . SER A 1 86 ? 2.154 3.356 11.726 1.00 93.25 86 SER A O 1
ATOM 655 N N . TRP A 1 87 ? 4.334 2.916 12.105 1.00 94.19 87 TRP A N 1
ATOM 656 C CA . TRP A 1 87 ? 4.413 1.757 11.210 1.00 94.19 87 TRP A CA 1
ATOM 657 C C . TRP A 1 87 ? 3.636 0.552 11.734 1.00 94.19 87 TRP A C 1
ATOM 659 O O . TRP A 1 87 ? 3.056 -0.160 10.930 1.00 94.19 87 TRP A O 1
ATOM 669 N N . GLU A 1 88 ? 3.537 0.383 13.054 1.00 93.88 88 GLU A N 1
ATOM 670 C CA . GLU A 1 88 ? 2.720 -0.659 13.693 1.00 93.88 88 GLU A CA 1
ATOM 671 C C . GLU A 1 88 ? 1.262 -0.611 13.209 1.00 93.88 88 GLU A C 1
ATOM 673 O O . GLU A 1 88 ? 0.749 -1.587 12.678 1.00 93.88 88 GLU A O 1
ATOM 678 N N . LYS A 1 89 ? 0.620 0.566 13.251 1.00 94.50 89 LYS A N 1
ATOM 679 C CA . LYS A 1 89 ? -0.758 0.729 12.757 1.00 94.50 89 LYS A CA 1
ATOM 680 C C . LYS A 1 89 ? -0.887 0.528 11.249 1.00 94.50 89 LYS A C 1
ATOM 682 O O . LYS A 1 89 ? -1.959 0.177 10.760 1.00 94.50 89 LYS A O 1
ATOM 687 N N . ILE A 1 90 ? 0.171 0.825 10.496 1.00 96.19 90 ILE A N 1
ATOM 688 C CA . ILE A 1 90 ? 0.203 0.545 9.059 1.00 96.19 90 ILE A CA 1
ATOM 689 C C . ILE A 1 90 ? 0.266 -0.967 8.854 1.00 96.19 90 ILE A C 1
ATOM 691 O O . ILE A 1 90 ? -0.505 -1.493 8.063 1.00 96.19 90 ILE A O 1
ATOM 695 N N . ASP A 1 91 ? 1.119 -1.678 9.585 1.00 95.19 91 ASP A N 1
ATOM 696 C CA . ASP A 1 91 ? 1.185 -3.134 9.519 1.00 95.19 91 ASP A CA 1
ATOM 697 C C . ASP A 1 91 ? -0.149 -3.778 9.913 1.00 95.19 91 ASP A C 1
ATOM 699 O O . ASP A 1 91 ? -0.599 -4.655 9.181 1.00 95.19 91 ASP A O 1
ATOM 703 N N . ASP A 1 92 ? -0.834 -3.288 10.952 1.00 95.94 92 ASP A N 1
ATOM 704 C CA . ASP A 1 92 ? -2.183 -3.748 11.326 1.00 95.94 92 ASP A CA 1
ATOM 705 C C . ASP A 1 92 ? -3.207 -3.523 10.197 1.00 95.94 92 ASP A C 1
ATOM 707 O O . ASP A 1 92 ? -4.071 -4.360 9.929 1.00 95.94 92 ASP A O 1
ATOM 711 N N . LEU A 1 93 ? -3.108 -2.401 9.476 1.00 96.94 93 LEU A N 1
ATOM 712 C CA . LEU A 1 93 ? -3.961 -2.134 8.313 1.00 96.94 93 LEU A CA 1
ATOM 713 C C . LEU A 1 93 ? -3.684 -3.118 7.165 1.00 96.94 93 LEU A C 1
ATOM 715 O O . LEU A 1 93 ? -4.604 -3.554 6.468 1.00 96.94 93 LEU A O 1
ATOM 719 N N . PHE A 1 94 ? -2.416 -3.462 6.945 1.00 97.00 94 PHE A N 1
ATOM 720 C CA . PHE A 1 94 ? -2.006 -4.371 5.874 1.00 97.00 94 PHE A CA 1
ATOM 721 C C . PHE A 1 94 ? -2.166 -5.854 6.233 1.00 97.00 94 PHE A C 1
ATOM 723 O O . PHE A 1 94 ? -2.324 -6.671 5.321 1.00 97.00 94 PHE A O 1
ATOM 730 N N . SER A 1 95 ? -2.169 -6.214 7.519 1.00 95.75 95 SER A N 1
ATOM 731 C CA . SER A 1 95 ? -2.543 -7.549 8.000 1.00 95.75 95 SER A CA 1
ATOM 732 C C . SER A 1 95 ? -4.060 -7.758 7.963 1.00 95.75 95 SER A C 1
ATOM 734 O O . SER A 1 95 ? -4.516 -8.885 7.764 1.00 95.75 95 SER A O 1
ATOM 736 N N . GLY A 1 96 ? -4.832 -6.669 8.068 1.00 95.38 96 GLY A N 1
ATOM 737 C CA . GLY A 1 96 ? -6.292 -6.679 8.163 1.00 95.38 96 GLY A CA 1
ATOM 738 C C . GLY A 1 96 ? -6.815 -6.657 9.602 1.00 95.38 96 GLY A C 1
ATOM 739 O O . GLY A 1 96 ? -8.017 -6.823 9.800 1.00 95.38 96 GLY A O 1
ATOM 740 N N . ASP A 1 97 ? -5.940 -6.443 10.587 1.00 95.81 97 ASP A N 1
ATOM 741 C CA . ASP A 1 97 ? -6.303 -6.269 11.999 1.00 95.81 97 ASP A CA 1
ATOM 742 C C . ASP A 1 97 ? -6.880 -4.867 12.286 1.00 95.81 97 ASP A C 1
ATOM 744 O O . ASP A 1 97 ? -7.598 -4.676 13.269 1.00 95.81 97 ASP A O 1
ATOM 748 N N . LEU A 1 98 ? -6.620 -3.898 11.400 1.00 95.56 98 LEU A N 1
ATOM 749 C CA . LEU A 1 98 ? -7.199 -2.554 11.405 1.00 95.56 98 LEU A CA 1
ATOM 750 C C . LEU A 1 98 ? -7.872 -2.249 10.060 1.00 95.56 98 LEU A C 1
ATOM 752 O O . LEU A 1 98 ? -7.288 -2.462 9.000 1.00 95.56 98 LEU A O 1
ATOM 756 N N . MET A 1 99 ? -9.080 -1.680 10.081 1.00 96.81 99 MET A N 1
ATOM 757 C CA . MET A 1 99 ? -9.791 -1.277 8.864 1.00 96.81 99 MET A CA 1
ATOM 758 C C . MET A 1 99 ? -9.819 0.251 8.710 1.00 96.81 99 MET A C 1
ATOM 760 O O . MET A 1 99 ? -9.885 1.002 9.683 1.00 96.81 99 MET A O 1
ATOM 764 N N . LEU A 1 100 ? -9.869 0.744 7.469 1.00 95.94 100 LEU A N 1
ATOM 765 C CA . LEU A 1 100 ? -10.015 2.172 7.149 1.00 95.94 100 LEU A CA 1
ATOM 766 C C . LEU A 1 100 ? -11.293 2.774 7.742 1.00 95.94 100 LEU A C 1
ATOM 768 O O . LEU A 1 100 ? -11.300 3.942 8.122 1.00 95.94 100 LEU A O 1
ATOM 772 N N . LEU A 1 101 ? -12.364 1.980 7.847 1.00 94.19 101 LEU A N 1
ATOM 773 C CA . LEU A 1 101 ? -13.611 2.412 8.478 1.00 94.19 101 LEU A CA 1
ATOM 774 C C . LEU A 1 101 ? -13.440 2.664 9.982 1.00 94.19 101 LEU A C 1
ATOM 776 O O . LEU A 1 101 ? -14.030 3.611 10.509 1.00 94.19 101 LEU A O 1
ATOM 780 N N . ASP A 1 102 ? -12.630 1.850 10.663 1.00 92.06 102 ASP A N 1
ATOM 781 C CA . ASP A 1 102 ? -12.344 2.041 12.083 1.00 92.06 102 ASP A CA 1
ATOM 782 C C . ASP A 1 102 ? -11.600 3.362 12.270 1.00 92.06 102 ASP A C 1
ATOM 784 O O . ASP A 1 102 ? -11.998 4.177 13.097 1.00 92.06 102 ASP A O 1
ATOM 788 N N . ILE A 1 103 ? -10.601 3.639 11.427 1.00 90.75 103 ILE A N 1
ATOM 789 C CA . ILE A 1 103 ? -9.842 4.898 11.449 1.00 90.75 103 ILE A CA 1
ATOM 790 C C . ILE A 1 103 ? -10.766 6.103 11.196 1.00 90.75 103 ILE A C 1
ATOM 792 O O . ILE A 1 103 ? -10.787 7.044 11.989 1.00 90.75 103 ILE A O 1
ATOM 796 N N . ASP A 1 104 ? -11.591 6.052 10.145 1.00 91.00 104 ASP A N 1
ATOM 797 C CA . ASP A 1 104 ? -12.533 7.125 9.795 1.00 91.00 104 ASP A CA 1
ATOM 798 C C . ASP A 1 104 ? -13.534 7.445 10.916 1.00 91.00 104 ASP A C 1
ATOM 800 O O . ASP A 1 104 ? -13.979 8.586 11.049 1.00 91.00 104 ASP A O 1
ATOM 804 N N . THR A 1 105 ? -13.921 6.444 11.709 1.00 86.81 105 THR A N 1
ATOM 805 C CA . THR A 1 105 ? -14.903 6.611 12.791 1.00 86.81 105 THR A CA 1
ATOM 806 C C . THR A 1 105 ? -14.325 7.389 13.977 1.00 86.81 105 THR A C 1
ATOM 808 O O . THR A 1 105 ? -15.066 8.081 14.675 1.00 86.81 105 THR A O 1
ATOM 811 N N . HIS A 1 106 ? -13.007 7.323 14.187 1.00 80.38 106 HIS A N 1
ATOM 812 C CA . HIS A 1 106 ? -12.324 7.999 15.293 1.00 80.38 106 HIS A CA 1
ATOM 813 C C . HIS A 1 106 ? -11.872 9.433 14.949 1.00 80.38 106 HIS A C 1
ATOM 815 O O . HIS A 1 106 ? -11.532 10.188 15.859 1.00 80.38 106 HIS A O 1
ATOM 821 N N . GLU A 1 107 ? -11.921 9.840 13.672 1.00 76.00 107 GLU A N 1
ATOM 822 C CA . GLU A 1 107 ? -11.487 11.166 13.191 1.00 76.00 107 GLU A CA 1
ATOM 823 C C . GLU A 1 107 ? -12.547 11.887 12.320 1.00 76.00 107 GLU A C 1
ATOM 825 O O . GLU A 1 107 ? -12.283 12.225 11.163 1.00 76.00 107 GLU A O 1
ATOM 830 N N . PRO A 1 108 ? -13.758 12.171 12.837 1.00 67.81 108 PRO A N 1
ATOM 831 C CA . PRO A 1 108 ? -14.865 12.681 12.019 1.00 67.81 108 PRO A CA 1
ATOM 832 C C . PRO A 1 108 ? -14.665 14.108 11.474 1.00 67.81 108 PRO A C 1
ATOM 834 O O . PRO A 1 108 ? -15.321 14.479 10.503 1.00 67.81 108 PRO A O 1
ATOM 837 N N . GLU A 1 109 ? -13.781 14.903 12.083 1.00 69.31 109 GLU A N 1
ATOM 838 C CA . GLU A 1 109 ? -13.503 16.300 11.698 1.00 69.31 109 GLU A CA 1
ATOM 839 C C . GLU A 1 109 ? -12.496 16.423 10.538 1.00 69.31 109 GLU A C 1
ATOM 841 O O . GLU A 1 109 ? -12.271 17.514 10.012 1.00 69.31 109 GLU A O 1
ATOM 846 N N . LEU A 1 110 ? -11.869 15.315 10.133 1.00 76.75 110 LEU A N 1
ATOM 847 C CA . LEU A 1 110 ? -10.910 15.273 9.033 1.00 76.75 110 LEU A CA 1
ATOM 848 C C . LEU A 1 110 ? -11.540 14.656 7.783 1.00 76.75 110 LEU A C 1
ATOM 850 O O . LEU A 1 110 ? -12.516 13.906 7.840 1.00 76.75 110 LEU A O 1
ATOM 854 N N . THR A 1 111 ? -10.941 14.928 6.621 1.00 85.56 111 THR A N 1
ATOM 855 C CA . THR A 1 111 ? -11.238 14.137 5.423 1.00 85.56 111 THR A CA 1
ATOM 856 C C . THR A 1 111 ? -10.995 12.665 5.743 1.00 85.56 111 THR A C 1
ATOM 858 O O . THR A 1 111 ? -9.971 12.311 6.331 1.00 85.56 111 THR A O 1
ATOM 861 N N . ARG A 1 112 ? -11.942 11.805 5.368 1.00 92.00 112 ARG A N 1
ATOM 862 C CA . ARG A 1 112 ? -11.840 10.361 5.583 1.00 92.00 112 ARG A CA 1
ATOM 863 C C . ARG A 1 112 ? -10.639 9.784 4.844 1.00 92.00 112 ARG A C 1
ATOM 865 O O . ARG A 1 112 ? -10.538 9.950 3.624 1.00 92.00 112 ARG A O 1
ATOM 872 N N . ILE A 1 113 ? -9.789 9.047 5.552 1.00 93.75 113 ILE A N 1
ATOM 873 C CA . ILE A 1 113 ? -8.607 8.407 4.969 1.00 93.75 113 ILE A CA 1
ATOM 874 C C . ILE A 1 113 ? -9.017 7.405 3.883 1.00 93.75 113 ILE A C 1
ATOM 876 O O . ILE A 1 113 ? -8.370 7.320 2.839 1.00 93.75 113 ILE A O 1
ATOM 880 N N . SER A 1 114 ? -10.164 6.733 4.053 1.00 94.25 114 SER A N 1
ATOM 881 C CA . SER A 1 114 ? -10.728 5.847 3.026 1.00 94.25 114 SER A CA 1
ATOM 882 C C . SER A 1 114 ? -10.990 6.570 1.704 1.00 94.25 114 SER A C 1
ATOM 884 O O . SER A 1 114 ? -10.809 6.004 0.625 1.00 94.25 114 SER A O 1
ATOM 886 N N . THR A 1 115 ? -11.383 7.845 1.769 1.00 93.56 115 THR A N 1
ATOM 887 C CA . THR A 1 115 ? -11.648 8.667 0.587 1.00 93.56 115 THR A CA 1
ATOM 888 C C . THR A 1 115 ? -10.350 9.089 -0.089 1.00 93.56 115 THR A C 1
ATOM 890 O O . THR A 1 115 ? -10.274 9.034 -1.315 1.00 93.56 115 THR A O 1
ATOM 893 N N . GLU A 1 116 ? -9.325 9.457 0.677 1.00 93.44 116 GLU A N 1
ATOM 894 C CA . GLU A 1 116 ? -8.002 9.807 0.143 1.00 93.44 116 GLU A CA 1
ATOM 895 C C . GLU A 1 116 ? -7.344 8.612 -0.556 1.00 93.44 116 GLU A C 1
ATOM 897 O O . GLU A 1 116 ? -6.947 8.715 -1.718 1.00 93.44 116 GLU A O 1
ATOM 902 N N . 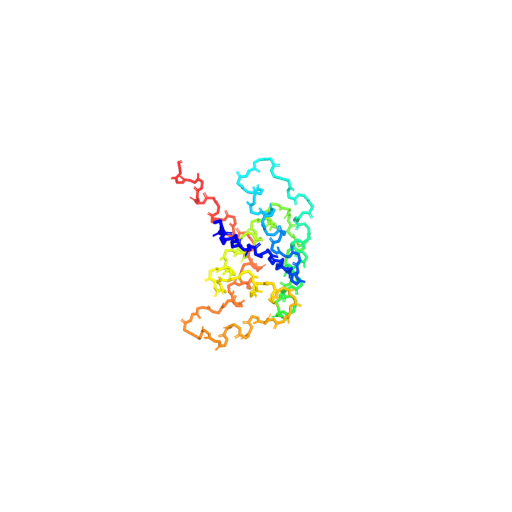ILE A 1 117 ? -7.336 7.446 0.096 1.00 95.12 117 ILE A N 1
ATOM 903 C CA . ILE A 1 117 ? -6.808 6.196 -0.469 1.00 95.12 117 ILE A CA 1
ATOM 904 C C . ILE A 1 117 ? -7.585 5.810 -1.729 1.00 95.12 117 ILE A C 1
ATOM 906 O O . ILE A 1 117 ? -6.992 5.503 -2.765 1.00 95.12 117 ILE A O 1
ATOM 910 N N . LYS A 1 118 ? -8.921 5.893 -1.695 1.00 94.94 118 LYS A N 1
ATOM 911 C CA . LYS A 1 118 ? -9.750 5.637 -2.878 1.00 94.94 118 LYS A CA 1
ATOM 912 C C . LYS A 1 118 ? -9.407 6.579 -4.029 1.00 94.94 118 LYS A C 1
ATOM 914 O O . LYS A 1 118 ? -9.360 6.134 -5.175 1.00 94.94 118 LYS A O 1
ATOM 919 N N . GLN A 1 119 ? -9.191 7.864 -3.756 1.00 93.50 119 GLN A N 1
A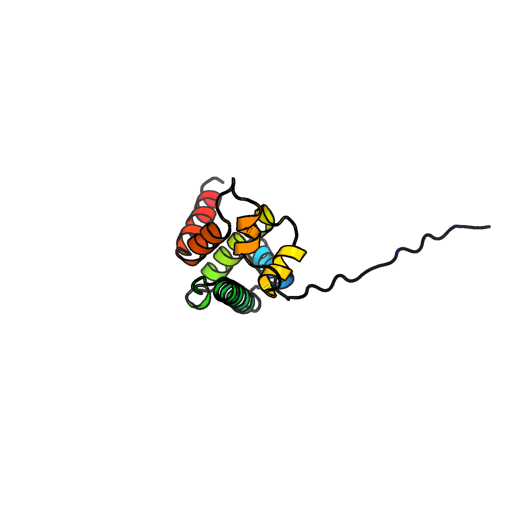TOM 920 C CA . GLN A 1 119 ? -8.818 8.841 -4.779 1.00 93.50 119 GLN A CA 1
ATOM 921 C C . GLN A 1 119 ? -7.441 8.540 -5.376 1.00 93.50 119 GLN A C 1
ATOM 923 O O . GLN A 1 119 ? -7.307 8.589 -6.600 1.00 93.50 119 GLN A O 1
ATOM 928 N N . LEU A 1 120 ? -6.462 8.178 -4.542 1.00 94.06 120 LEU A N 1
ATOM 929 C CA . LEU A 1 120 ? -5.127 7.781 -4.986 1.00 94.06 120 LEU A CA 1
ATOM 930 C C . LEU A 1 120 ? -5.188 6.566 -5.924 1.00 94.06 120 LEU A C 1
ATOM 932 O O . LEU A 1 120 ? -4.649 6.610 -7.029 1.00 94.06 120 LEU A O 1
ATOM 936 N N . LEU A 1 121 ? -5.916 5.517 -5.530 1.00 93.38 121 LEU A N 1
ATOM 937 C CA . LEU A 1 121 ? -6.063 4.295 -6.328 1.00 93.38 121 LEU A CA 1
ATOM 938 C C . LEU A 1 121 ? -6.903 4.507 -7.600 1.00 93.38 121 LEU A C 1
ATOM 940 O O . LEU A 1 121 ? -6.660 3.867 -8.621 1.00 93.38 121 LEU A O 1
ATOM 944 N N . SER A 1 122 ? -7.878 5.421 -7.571 1.00 91.31 122 SER A N 1
ATOM 945 C CA . SER A 1 122 ? -8.739 5.712 -8.728 1.00 91.31 122 SER A CA 1
ATOM 946 C C . SER A 1 122 ? -8.075 6.621 -9.763 1.00 91.31 122 SER A C 1
ATOM 948 O O . SER A 1 122 ? -8.444 6.575 -10.936 1.00 91.31 122 SER A O 1
ATOM 950 N N . ASN A 1 123 ? -7.115 7.461 -9.356 1.00 85.56 123 ASN A N 1
ATOM 951 C CA . ASN A 1 123 ? -6.368 8.327 -10.268 1.00 85.56 123 ASN A CA 1
ATOM 952 C C . ASN A 1 123 ? -4.846 8.279 -10.016 1.00 85.56 123 ASN A C 1
ATOM 954 O O . ASN A 1 123 ? -4.259 9.263 -9.555 1.00 85.56 123 ASN A O 1
ATOM 958 N N . PRO A 1 124 ? -4.187 7.175 -10.410 1.00 71.44 124 PRO A N 1
ATOM 959 C CA . PRO A 1 124 ? -2.740 6.986 -10.270 1.00 71.44 124 PRO A CA 1
ATOM 960 C C . PRO A 1 124 ? -1.910 8.076 -10.968 1.00 71.44 124 PRO A C 1
ATOM 962 O O . PRO A 1 124 ? -0.824 8.432 -10.523 1.00 71.44 124 PRO A O 1
ATOM 965 N N . ASN A 1 125 ? -2.434 8.659 -12.056 1.00 66.38 125 ASN A N 1
ATOM 966 C CA . ASN A 1 125 ? -1.748 9.700 -12.828 1.00 66.38 125 ASN A CA 1
ATOM 967 C C . ASN A 1 125 ? -1.688 11.054 -12.105 1.00 66.38 125 ASN A C 1
ATOM 969 O O . ASN A 1 125 ? -0.844 11.881 -12.446 1.00 66.38 125 ASN A O 1
ATOM 973 N N . ARG A 1 126 ? -2.537 11.289 -11.097 1.00 63.81 126 ARG A N 1
ATOM 974 C CA . ARG A 1 126 ? -2.466 12.503 -10.271 1.00 63.81 126 ARG A CA 1
ATOM 975 C C . ARG A 1 126 ? -1.211 12.513 -9.393 1.00 63.81 126 ARG A C 1
ATOM 977 O O . ARG A 1 126 ? -0.659 13.577 -9.139 1.00 63.81 126 ARG A O 1
ATOM 984 N N . ALA A 1 127 ? -0.703 11.338 -9.020 1.00 55.47 127 ALA A N 1
ATOM 985 C CA . ALA A 1 127 ? 0.524 11.217 -8.240 1.00 55.47 127 ALA A CA 1
ATOM 986 C C . ALA A 1 127 ? 1.780 11.658 -9.034 1.00 55.47 127 ALA A C 1
ATOM 988 O O . ALA A 1 127 ? 2.704 12.212 -8.448 1.00 55.47 127 ALA A O 1
ATOM 989 N N . ARG A 1 128 ? 1.776 11.544 -10.379 1.00 53.31 128 ARG A N 1
ATOM 990 C CA . ARG A 1 128 ? 2.842 12.087 -11.256 1.00 53.31 128 ARG A CA 1
ATOM 991 C C . ARG A 1 128 ? 2.922 13.625 -11.251 1.00 53.31 128 ARG A C 1
ATOM 993 O O . ARG A 1 128 ? 3.999 14.172 -11.480 1.00 53.31 128 ARG A O 1
ATOM 1000 N N . GLN A 1 129 ? 1.815 14.339 -11.018 1.00 51.16 129 GLN A N 1
ATOM 1001 C CA . GLN A 1 129 ? 1.820 15.813 -11.011 1.00 51.16 129 GLN A CA 1
ATOM 1002 C C . GLN A 1 129 ? 2.546 16.380 -9.784 1.00 51.16 129 GLN A C 1
ATOM 1004 O O . GLN A 1 129 ? 3.268 17.364 -9.916 1.00 51.16 129 GLN A O 1
ATOM 1009 N N . LEU A 1 130 ? 2.451 15.704 -8.634 1.00 49.34 130 LEU A N 1
ATOM 1010 C CA . LEU A 1 130 ? 3.150 16.089 -7.401 1.00 49.34 130 LEU A CA 1
ATOM 1011 C C . LEU A 1 130 ? 4.679 15.966 -7.533 1.00 49.34 130 LEU A C 1
ATOM 1013 O O . LEU A 1 130 ? 5.412 16.801 -7.012 1.00 49.34 130 LEU A O 1
ATOM 1017 N N . THR A 1 131 ? 5.172 14.969 -8.274 1.00 45.72 131 THR A N 1
ATOM 1018 C CA . THR A 1 131 ? 6.611 14.811 -8.550 1.00 45.72 131 THR A CA 1
ATOM 1019 C C . THR A 1 131 ? 7.126 15.787 -9.609 1.00 45.72 131 THR A C 1
ATOM 1021 O O . THR A 1 131 ? 8.262 16.236 -9.520 1.00 45.72 131 THR A O 1
ATOM 1024 N N . HIS A 1 132 ? 6.301 16.157 -10.596 1.00 44.62 132 HIS A N 1
ATOM 1025 C CA . HIS A 1 132 ? 6.707 17.089 -11.654 1.00 44.62 132 HIS A CA 1
ATOM 1026 C C . HIS A 1 132 ? 6.778 18.546 -11.159 1.00 44.62 132 HIS A C 1
ATOM 1028 O O . HIS A 1 132 ? 7.654 19.289 -11.587 1.00 44.62 132 HIS A O 1
ATOM 1034 N N . GLU A 1 133 ? 5.912 18.961 -10.226 1.00 36.28 133 GLU A N 1
ATOM 1035 C CA . GLU 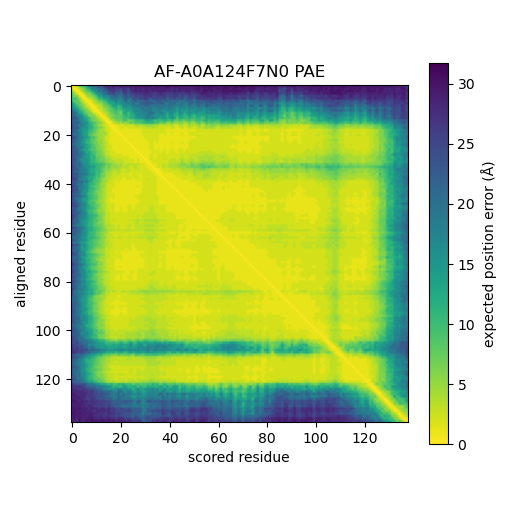A 1 133 ? 5.988 20.295 -9.604 1.00 36.28 133 GLU A CA 1
ATOM 103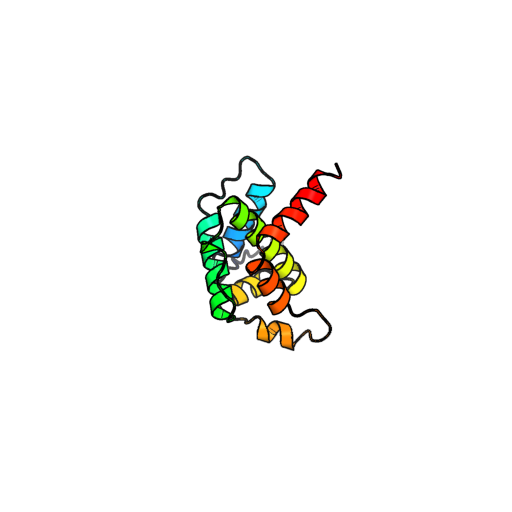6 C C . GLU A 1 133 ? 7.218 20.464 -8.696 1.00 36.28 133 GLU A C 1
ATOM 1038 O O . GLU A 1 133 ? 7.788 21.552 -8.643 1.00 36.28 133 GLU A O 1
ATOM 1043 N N . ALA A 1 134 ? 7.682 19.391 -8.043 1.00 44.06 134 ALA A N 1
ATOM 1044 C CA . ALA A 1 134 ? 8.914 19.414 -7.253 1.00 44.06 134 ALA A CA 1
ATOM 1045 C C . ALA A 1 134 ? 10.175 19.587 -8.122 1.00 44.06 134 ALA A C 1
ATOM 1047 O O . ALA A 1 134 ? 11.126 20.219 -7.684 1.00 44.06 134 ALA A O 1
ATOM 1048 N N . SER A 1 135 ? 10.178 19.080 -9.362 1.00 41.88 135 SER A N 1
ATOM 1049 C CA . SER A 1 135 ? 11.319 19.200 -10.288 1.00 41.88 135 SER A CA 1
ATOM 1050 C C . SER A 1 135 ? 11.334 20.480 -11.136 1.00 41.88 135 SER A C 1
ATOM 1052 O O . SER A 1 135 ? 12.328 20.732 -11.808 1.00 41.88 135 SER A O 1
ATOM 1054 N N . ILE A 1 136 ? 10.255 21.272 -11.157 1.00 43.91 136 ILE A N 1
ATOM 1055 C CA . ILE A 1 136 ? 10.207 22.556 -11.891 1.00 43.91 136 ILE A CA 1
ATOM 1056 C C . ILE A 1 136 ? 10.680 23.737 -11.022 1.00 43.91 136 ILE A C 1
ATOM 1058 O O . ILE A 1 136 ? 11.033 24.785 -11.557 1.00 43.91 136 ILE A O 1
ATOM 1062 N N . ASN A 1 137 ? 10.703 23.578 -9.697 1.00 44.41 137 ASN A N 1
ATOM 1063 C CA . ASN A 1 137 ? 11.041 24.648 -8.755 1.00 44.41 137 ASN A CA 1
ATOM 1064 C C . ASN A 1 137 ? 12.500 24.625 -8.246 1.00 44.41 137 ASN A C 1
ATOM 1066 O O . ASN A 1 137 ? 12.794 25.367 -7.308 1.00 44.41 137 ASN A O 1
ATOM 1070 N N . ASP A 1 138 ? 13.384 23.837 -8.870 1.00 38.75 138 ASP A N 1
ATOM 1071 C CA . ASP A 1 138 ? 14.844 23.856 -8.649 1.00 38.75 138 ASP A CA 1
ATOM 1072 C C . ASP A 1 138 ? 15.595 24.537 -9.810 1.00 38.75 138 ASP A C 1
ATOM 1074 O O . ASP A 1 138 ? 15.298 24.228 -10.990 1.00 38.75 138 ASP A O 1
#

Mean predicted aligned error: 8.11 Å

Radius of gyration: 17.86 Å; Cα contacts (8 Å, |Δi|>4): 125; chains: 1; bounding box: 51×33×57 Å